Protein AF-A0A2A2VCZ3-F1 (afdb_monomer)

Nearest PDB structures (foldseek):
  7kvb-assembly1_A  TM=9.023E-01  e=2.102E+00  Murray Valley encephalitis virus
  6zqv-assembly1_A  TM=8.765E-01  e=2.704E+00  Spondweni virus
  8jn4-assembly1_C  TM=8.831E-01  e=4.763E+00  dengue virus type 3
  8jn1-assembly1_A  TM=8.972E-01  e=5.402E+00  dengue virus type 3
  1cnt-assembly1_4  TM=5.659E-01  e=1.974E+00  Homo sapiens

Structure (mmCIF, N/CA/C/O backbone):
data_AF-A0A2A2VCZ3-F1
#
_entry.id  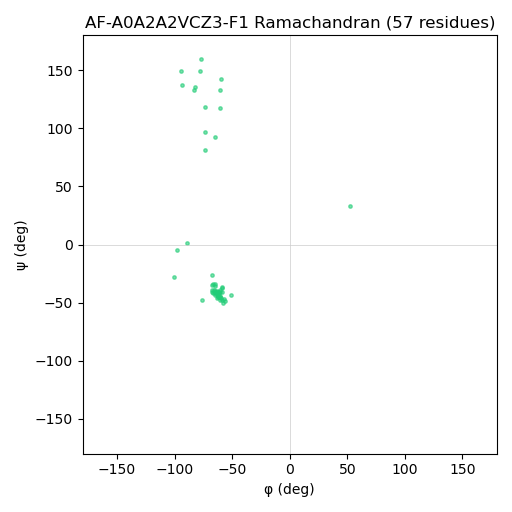 AF-A0A2A2VCZ3-F1
#
loop_
_atom_site.group_PDB
_atom_site.id
_atom_site.type_symbol
_atom_site.label_atom_id
_atom_site.label_alt_id
_atom_site.label_comp_id
_atom_site.label_asym_id
_atom_site.label_entity_id
_atom_site.label_seq_id
_atom_site.pdbx_PDB_ins_code
_atom_site.Cartn_x
_atom_site.Cartn_y
_atom_site.Cartn_z
_atom_site.occupancy
_atom_site.B_iso_or_equiv
_atom_site.auth_seq_id
_atom_site.auth_comp_id
_atom_site.auth_asym_id
_atom_site.auth_atom_id
_atom_site.pdbx_PDB_model_num
ATOM 1 N N . MET A 1 1 ? 17.270 0.664 -2.013 1.0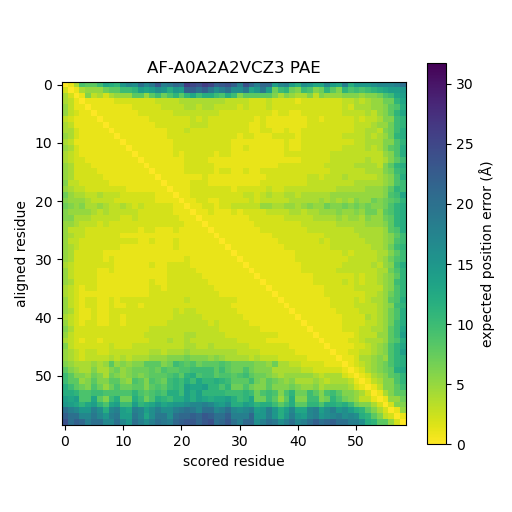0 60.22 1 MET A N 1
ATOM 2 C CA . MET A 1 1 ? 16.089 0.841 -2.889 1.00 60.22 1 MET A CA 1
ATOM 3 C C . MET A 1 1 ? 15.245 -0.412 -2.771 1.00 60.22 1 MET A C 1
ATOM 5 O O . MET A 1 1 ? 15.814 -1.475 -2.974 1.00 60.22 1 MET A O 1
ATOM 9 N N . LYS A 1 2 ? 13.954 -0.298 -2.434 1.00 71.25 2 LYS A N 1
ATOM 10 C CA . LYS A 1 2 ? 13.033 -1.443 -2.478 1.00 71.25 2 LYS A CA 1
ATOM 11 C C . LYS A 1 2 ? 12.595 -1.724 -3.925 1.00 71.25 2 LYS A C 1
ATOM 13 O O . LYS A 1 2 ? 12.535 -0.803 -4.746 1.00 71.25 2 LYS A O 1
ATOM 18 N N . MET A 1 3 ? 12.326 -2.982 -4.246 1.00 89.81 3 MET A N 1
ATOM 19 C CA . MET A 1 3 ? 11.755 -3.440 -5.511 1.00 89.81 3 MET A CA 1
ATOM 20 C C . MET A 1 3 ? 10.246 -3.180 -5.559 1.00 89.81 3 MET A C 1
ATOM 22 O O . MET A 1 3 ? 9.592 -3.041 -4.527 1.00 89.81 3 MET A O 1
ATOM 26 N N . VAL A 1 4 ? 9.673 -3.156 -6.769 1.00 91.06 4 VAL A N 1
ATOM 27 C CA . VAL A 1 4 ? 8.216 -3.025 -6.981 1.00 91.06 4 VAL A CA 1
ATOM 28 C C . VAL A 1 4 ? 7.442 -4.052 -6.144 1.00 91.06 4 VAL A C 1
ATOM 30 O O . VAL A 1 4 ? 6.469 -3.694 -5.488 1.00 91.06 4 VAL A O 1
ATOM 33 N N . ALA A 1 5 ? 7.914 -5.302 -6.115 1.00 91.19 5 ALA A N 1
ATOM 34 C CA . ALA A 1 5 ? 7.297 -6.386 -5.353 1.00 91.19 5 ALA A CA 1
ATOM 35 C C . ALA A 1 5 ? 7.287 -6.123 -3.838 1.00 91.19 5 ALA A C 1
ATOM 37 O O . ALA A 1 5 ? 6.267 -6.339 -3.198 1.00 91.19 5 ALA A O 1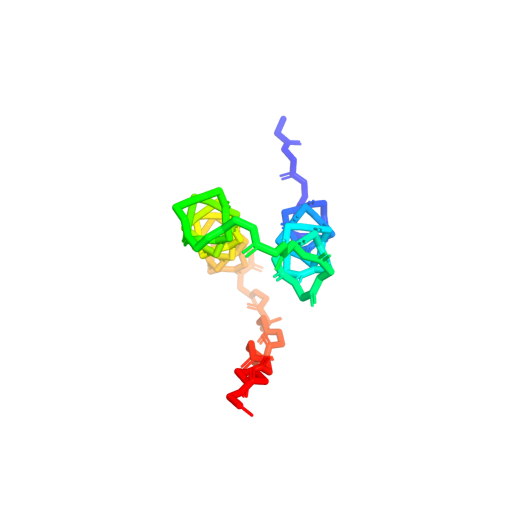
ATOM 38 N N . GLU A 1 6 ? 8.373 -5.587 -3.276 1.00 93.62 6 GLU A N 1
ATOM 39 C CA . GLU A 1 6 ? 8.448 -5.272 -1.841 1.00 93.62 6 GLU A CA 1
ATOM 40 C C . GLU A 1 6 ? 7.491 -4.136 -1.459 1.00 93.62 6 GLU A C 1
ATOM 42 O O . GLU A 1 6 ? 6.924 -4.134 -0.367 1.00 93.62 6 GLU A O 1
ATOM 47 N N . TYR A 1 7 ? 7.288 -3.158 -2.349 1.00 94.38 7 TYR A N 1
ATOM 48 C CA . TYR A 1 7 ? 6.283 -2.118 -2.132 1.00 94.38 7 TYR A CA 1
ATOM 49 C C . TYR A 1 7 ? 4.856 -2.678 -2.191 1.00 94.38 7 TYR A C 1
ATOM 51 O O . TYR A 1 7 ? 4.035 -2.310 -1.354 1.00 94.38 7 TYR A O 1
ATOM 59 N N . LEU A 1 8 ? 4.568 -3.586 -3.127 1.00 93.62 8 LEU A N 1
ATOM 60 C CA . LEU A 1 8 ? 3.266 -4.257 -3.202 1.00 93.62 8 LEU A CA 1
ATOM 61 C C . LEU A 1 8 ? 3.008 -5.150 -1.983 1.00 93.62 8 LEU A C 1
ATOM 63 O O . LEU A 1 8 ? 1.910 -5.135 -1.441 1.00 93.62 8 LEU A O 1
ATOM 67 N N . GLU A 1 9 ? 4.017 -5.879 -1.509 1.00 94.56 9 GLU A N 1
ATOM 68 C CA . GLU A 1 9 ? 3.908 -6.698 -0.300 1.00 94.56 9 GLU A CA 1
ATOM 69 C C . GLU A 1 9 ? 3.583 -5.842 0.928 1.00 94.56 9 GLU A C 1
ATOM 71 O O . GLU A 1 9 ? 2.666 -6.173 1.678 1.00 94.56 9 GLU A O 1
ATOM 76 N N . CYS A 1 10 ? 4.263 -4.698 1.088 1.00 95.19 10 CYS A N 1
ATOM 77 C CA . CYS A 1 10 ? 3.935 -3.743 2.146 1.00 95.19 10 CYS A CA 1
ATOM 78 C C . CYS A 1 10 ? 2.479 -3.269 2.012 1.00 95.19 10 CYS A C 1
ATOM 80 O O . CYS A 1 10 ? 1.740 -3.301 2.993 1.00 95.19 10 CYS A O 1
ATOM 82 N N . ALA A 1 11 ? 2.050 -2.873 0.807 1.00 95.06 11 ALA A N 1
ATOM 83 C CA . ALA A 1 11 ? 0.681 -2.416 0.571 1.00 95.06 11 ALA A CA 1
ATOM 84 C C . ALA A 1 11 ? -0.354 -3.474 0.987 1.00 95.06 11 ALA A C 1
ATOM 86 O O . ALA A 1 11 ? -1.254 -3.177 1.770 1.00 95.06 11 ALA A O 1
ATOM 87 N N . HIS A 1 12 ? -0.169 -4.725 0.561 1.00 95.00 12 HIS A N 1
ATOM 88 C CA . HIS A 1 12 ? -1.055 -5.830 0.924 1.00 95.00 12 HIS A CA 1
ATOM 89 C C . HIS A 1 12 ? -1.028 -6.163 2.417 1.00 95.00 12 HIS A C 1
ATOM 91 O O . HIS A 1 12 ? -2.051 -6.549 2.981 1.00 95.00 12 HIS A O 1
ATOM 97 N N . GLN A 1 13 ? 0.116 -6.014 3.088 1.00 96.12 13 GLN A N 1
ATOM 98 C CA . GLN A 1 13 ? 0.184 -6.192 4.535 1.00 96.12 13 GLN A CA 1
ATOM 99 C C . GLN A 1 13 ? -0.690 -5.160 5.256 1.00 96.12 13 GLN A C 1
ATOM 101 O O . GLN A 1 13 ? -1.454 -5.530 6.147 1.00 96.12 13 GLN A O 1
ATOM 106 N N . PHE A 1 14 ? -0.623 -3.892 4.846 1.00 96.38 14 PHE A N 1
ATOM 107 C CA . PHE A 1 14 ? -1.470 -2.835 5.398 1.00 96.38 14 PHE A CA 1
ATOM 108 C C . PHE A 1 14 ? -2.958 -3.050 5.088 1.00 96.38 14 PHE A C 1
ATOM 110 O O . PHE A 1 14 ? -3.776 -2.909 5.992 1.00 96.38 14 PHE A O 1
ATOM 117 N N . GLU A 1 15 ? -3.319 -3.503 3.883 1.00 95.31 15 GLU A N 1
ATOM 118 C CA . GLU A 1 15 ? -4.711 -3.861 3.540 1.00 95.31 15 GLU A CA 1
ATOM 119 C C . GLU A 1 15 ? -5.254 -4.990 4.427 1.00 95.31 15 GLU A C 1
ATOM 121 O O . GLU A 1 15 ? -6.388 -4.936 4.910 1.00 95.31 15 GLU A O 1
ATOM 126 N N . ARG A 1 16 ? -4.428 -6.006 4.703 1.00 95.62 16 ARG A N 1
ATOM 127 C CA . ARG A 1 16 ? -4.794 -7.092 5.620 1.00 95.62 16 ARG A CA 1
ATOM 128 C C . ARG A 1 16 ? -4.979 -6.589 7.048 1.00 95.62 16 ARG A C 1
ATOM 130 O O . ARG A 1 16 ? -5.929 -7.006 7.701 1.00 95.62 16 ARG A O 1
ATOM 137 N N . MET A 1 17 ? -4.111 -5.697 7.527 1.00 95.62 17 MET A N 1
ATOM 138 C CA . MET A 1 17 ? -4.268 -5.090 8.854 1.00 95.62 17 MET A CA 1
ATOM 139 C C . MET A 1 17 ? -5.558 -4.264 8.933 1.00 95.62 17 MET A C 1
ATOM 141 O O . MET A 1 17 ? -6.340 -4.477 9.851 1.00 95.62 17 MET A O 1
ATOM 145 N N . ALA A 1 18 ? -5.847 -3.434 7.927 1.00 95.44 18 ALA A N 1
ATOM 146 C CA . ALA A 1 18 ? -7.090 -2.662 7.839 1.00 95.44 18 ALA A CA 1
ATOM 147 C C . ALA A 1 18 ? -8.352 -3.544 7.840 1.00 95.44 18 ALA A C 1
ATOM 149 O O . ALA A 1 18 ? -9.363 -3.190 8.441 1.00 95.44 18 ALA A O 1
ATOM 150 N N . THR A 1 19 ? -8.296 -4.713 7.194 1.00 95.38 19 THR A N 1
ATOM 151 C CA . THR A 1 19 ? -9.426 -5.659 7.130 1.00 95.38 19 THR A CA 1
ATOM 152 C C . THR A 1 19 ? -9.770 -6.258 8.496 1.00 95.38 19 THR A C 1
ATOM 154 O O . THR A 1 19 ? -10.934 -6.543 8.770 1.00 95.38 19 THR A O 1
ATOM 157 N N . HIS A 1 20 ? -8.767 -6.469 9.350 1.00 94.38 20 HIS A N 1
ATOM 158 C CA . HIS A 1 20 ? -8.943 -7.066 10.675 1.00 94.38 20 HIS A CA 1
ATOM 159 C C . HIS A 1 20 ? -9.032 -6.029 11.802 1.00 94.38 20 HIS A C 1
ATOM 161 O O . HIS A 1 20 ? -9.264 -6.409 12.949 1.00 94.38 20 HIS A O 1
ATOM 167 N N . GLU A 1 21 ? -8.854 -4.744 11.489 1.00 95.50 21 GLU A N 1
ATOM 168 C CA . GLU A 1 21 ? -8.888 -3.666 12.468 1.00 95.50 21 GLU A CA 1
ATOM 169 C C . GLU A 1 21 ? -10.327 -3.235 12.779 1.00 95.50 21 GLU A C 1
ATOM 171 O O . GLU A 1 21 ? -11.168 -3.060 11.894 1.00 95.50 21 GLU A O 1
ATOM 176 N N . THR A 1 22 ? -10.599 -3.058 14.068 1.00 95.81 22 THR A N 1
ATOM 177 C CA . THR A 1 22 ? -11.907 -2.651 14.593 1.00 95.81 22 THR A CA 1
ATOM 178 C C . THR A 1 22 ? -11.960 -1.167 14.927 1.00 95.81 22 THR A C 1
ATOM 180 O O . THR A 1 22 ? -13.036 -0.571 14.857 1.00 95.81 22 THR A O 1
ATOM 183 N N . ASP A 1 23 ? -10.819 -0.559 15.262 1.00 97.38 23 ASP A N 1
ATOM 184 C CA . ASP A 1 23 ? -10.731 0.878 15.468 1.00 97.38 23 ASP A CA 1
ATOM 185 C C . ASP A 1 23 ? -10.785 1.606 14.111 1.00 97.38 23 ASP A C 1
ATOM 187 O O . ASP A 1 23 ? -9.910 1.419 13.261 1.00 97.38 23 ASP A O 1
ATOM 191 N N . PRO A 1 24 ? -11.800 2.454 13.869 1.00 94.25 24 PRO A N 1
ATOM 192 C CA . PRO A 1 24 ? -12.003 3.060 12.558 1.00 94.25 24 PRO A CA 1
ATOM 193 C C . PRO A 1 24 ? -10.896 4.047 12.177 1.00 94.25 24 PRO A C 1
ATOM 195 O O . PRO A 1 24 ? -10.655 4.261 10.991 1.00 94.25 24 PRO A O 1
ATOM 198 N N . LYS A 1 25 ? -10.216 4.650 13.158 1.00 96.81 25 LYS A N 1
ATOM 199 C CA . LYS A 1 25 ? -9.123 5.584 12.896 1.00 96.81 25 LYS A CA 1
ATOM 200 C C . LYS A 1 25 ? -7.863 4.823 12.494 1.00 96.81 25 LYS A C 1
ATOM 202 O O . LYS A 1 25 ? -7.260 5.151 11.480 1.00 96.81 25 LYS A O 1
ATOM 207 N N . LEU A 1 26 ? -7.509 3.782 13.240 1.00 96.31 26 LEU A N 1
ATOM 208 C CA . LEU A 1 26 ? -6.360 2.938 12.935 1.00 96.31 26 LEU A CA 1
ATOM 209 C C . LEU A 1 26 ? -6.555 2.174 11.618 1.00 96.31 26 LEU A C 1
ATOM 211 O O . LEU A 1 26 ? -5.614 2.038 10.838 1.00 96.31 26 LEU A O 1
ATOM 215 N N . LYS A 1 27 ? -7.789 1.749 11.321 1.00 97.00 27 LYS A N 1
ATOM 216 C CA . LYS A 1 27 ? -8.150 1.188 10.016 1.00 97.00 27 LYS A CA 1
ATOM 217 C C . LYS A 1 27 ? -7.857 2.169 8.879 1.00 97.00 27 LYS A C 1
ATOM 219 O O . LYS A 1 27 ? -7.189 1.786 7.921 1.00 97.00 27 LYS A O 1
ATOM 224 N N . ALA A 1 28 ? -8.311 3.418 8.999 1.00 96.25 28 ALA A N 1
ATOM 225 C CA . ALA A 1 28 ? -8.044 4.451 7.999 1.00 96.25 28 ALA A CA 1
ATOM 226 C C . ALA A 1 28 ? -6.535 4.721 7.851 1.00 96.25 28 ALA A C 1
ATOM 228 O O . ALA A 1 28 ? -6.030 4.783 6.732 1.00 96.25 28 ALA A O 1
ATOM 229 N N . ASP A 1 29 ? -5.797 4.777 8.965 1.00 97.75 29 ASP A N 1
ATOM 230 C CA . ASP A 1 29 ? -4.340 4.936 8.942 1.00 97.75 29 ASP A CA 1
ATOM 231 C C . ASP A 1 29 ? -3.666 3.780 8.171 1.00 97.75 29 ASP A C 1
ATOM 233 O O . ASP A 1 29 ? -2.755 4.010 7.372 1.00 97.75 29 ASP A O 1
ATOM 237 N N . PHE A 1 30 ? -4.119 2.533 8.344 1.00 97.56 30 PHE A N 1
ATOM 238 C CA . PHE A 1 30 ? -3.617 1.395 7.567 1.00 97.56 30 PHE A CA 1
ATOM 239 C C . PHE A 1 30 ? -3.982 1.482 6.078 1.00 97.56 30 PHE A C 1
ATOM 241 O O . PHE A 1 30 ? -3.127 1.215 5.231 1.00 97.56 30 PHE A O 1
ATOM 248 N N . GLU A 1 31 ? -5.205 1.881 5.732 1.00 96.00 31 GLU A N 1
ATOM 249 C CA . GLU A 1 31 ? -5.623 2.076 4.335 1.00 96.00 31 GLU A CA 1
ATOM 250 C C . GLU A 1 31 ? -4.781 3.153 3.629 1.00 96.00 31 GLU A C 1
ATOM 252 O O . GLU A 1 31 ? -4.362 2.963 2.479 1.00 96.00 31 GLU A O 1
ATOM 257 N N . ASP A 1 32 ? -4.453 4.236 4.338 1.00 97.00 32 ASP A N 1
ATOM 258 C CA . ASP A 1 32 ? -3.580 5.305 3.854 1.00 97.00 32 ASP A CA 1
ATOM 259 C C . ASP A 1 32 ? -2.146 4.813 3.626 1.00 97.00 32 ASP A C 1
ATOM 261 O O . ASP A 1 32 ? -1.541 5.103 2.584 1.00 97.00 32 ASP A O 1
ATOM 265 N N . GLN A 1 33 ? -1.601 4.018 4.554 1.00 97.25 33 GLN A N 1
ATOM 266 C CA . GLN A 1 33 ? -0.285 3.395 4.380 1.00 97.25 33 GLN A CA 1
ATOM 267 C C . GLN A 1 33 ? -0.277 2.445 3.176 1.00 97.25 33 GLN A C 1
ATOM 269 O O . GLN A 1 33 ? 0.644 2.503 2.355 1.00 97.25 33 GLN A O 1
ATOM 274 N N . ALA A 1 34 ? -1.312 1.616 3.010 1.00 96.12 34 ALA A N 1
ATOM 275 C CA . ALA A 1 34 ? -1.438 0.731 1.855 1.00 96.12 34 ALA A CA 1
ATOM 276 C C . ALA A 1 34 ? -1.416 1.508 0.532 1.00 96.12 34 ALA A C 1
ATOM 278 O O . ALA A 1 34 ? -0.657 1.178 -0.386 1.00 96.12 34 ALA A O 1
ATOM 279 N N . LEU A 1 35 ? -2.194 2.590 0.453 1.00 95.44 35 LEU A N 1
ATOM 280 C CA . LEU A 1 35 ? -2.244 3.453 -0.722 1.00 95.44 35 LEU A CA 1
ATOM 281 C C . LEU A 1 35 ? -0.893 4.132 -0.995 1.00 95.44 35 LEU A C 1
ATOM 283 O O . LEU A 1 35 ? -0.478 4.240 -2.154 1.00 95.44 35 LEU A O 1
ATOM 287 N N . ALA A 1 36 ? -0.191 4.586 0.044 1.00 96.19 36 ALA A N 1
ATOM 288 C CA . ALA A 1 36 ? 1.132 5.188 -0.094 1.00 96.19 36 ALA A CA 1
ATOM 289 C C . ALA A 1 36 ? 2.142 4.193 -0.688 1.00 96.19 36 ALA A C 1
ATOM 291 O O . ALA A 1 36 ? 2.851 4.522 -1.644 1.00 96.19 36 ALA A O 1
ATOM 292 N N . TYR A 1 37 ? 2.156 2.956 -0.191 1.00 95.12 37 TYR A N 1
ATOM 293 C CA . TYR A 1 37 ? 3.021 1.901 -0.712 1.00 95.12 37 TYR A CA 1
ATOM 294 C C . TYR A 1 37 ? 2.669 1.497 -2.146 1.00 95.12 37 TYR A C 1
ATOM 296 O O . TYR A 1 37 ? 3.571 1.343 -2.973 1.00 95.12 37 TYR A O 1
ATOM 304 N N . TYR A 1 3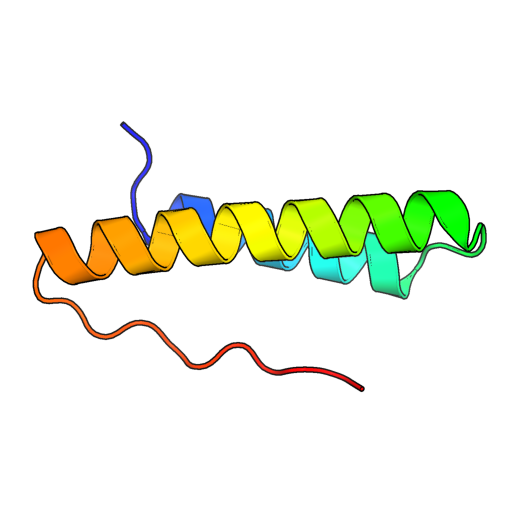8 ? 1.382 1.431 -2.489 1.00 94.12 38 TYR A N 1
ATOM 305 C CA . TYR A 1 38 ? 0.953 1.179 -3.863 1.00 94.12 38 TYR A CA 1
ATOM 306 C C . TYR A 1 38 ? 1.405 2.294 -4.822 1.00 94.12 38 TYR A C 1
ATOM 308 O O . TYR A 1 38 ? 1.906 2.014 -5.912 1.00 94.12 38 TYR A O 1
ATOM 316 N N . LYS A 1 39 ? 1.327 3.569 -4.412 1.00 94.00 39 LYS A N 1
ATOM 317 C CA . LYS A 1 39 ? 1.849 4.702 -5.203 1.00 94.00 39 LYS A CA 1
ATOM 318 C C . LYS A 1 39 ? 3.359 4.593 -5.432 1.00 94.00 39 LYS A C 1
ATOM 320 O O . LYS A 1 39 ? 3.823 4.848 -6.544 1.00 94.00 39 LYS A O 1
ATOM 325 N N . LEU A 1 40 ? 4.126 4.185 -4.417 1.00 94.25 40 LEU A N 1
ATOM 326 C CA . LEU A 1 40 ? 5.565 3.934 -4.562 1.00 94.25 40 LEU A CA 1
ATOM 327 C C . LEU A 1 40 ? 5.839 2.787 -5.544 1.00 94.25 40 LEU A C 1
ATOM 329 O O . LEU A 1 40 ? 6.690 2.932 -6.423 1.00 94.25 40 LEU A O 1
ATOM 333 N N . ALA A 1 41 ? 5.075 1.694 -5.456 1.00 93.75 41 ALA A N 1
ATOM 334 C CA . ALA A 1 41 ? 5.159 0.583 -6.400 1.00 93.75 41 ALA A CA 1
ATOM 335 C C . ALA A 1 41 ? 4.856 1.037 -7.838 1.00 93.75 41 ALA A C 1
ATOM 337 O O . ALA A 1 41 ? 5.621 0.731 -8.750 1.00 93.75 41 ALA A O 1
ATOM 338 N N . ALA A 1 42 ? 3.798 1.827 -8.037 1.00 92.81 42 ALA A N 1
ATOM 339 C CA . ALA A 1 42 ? 3.403 2.363 -9.338 1.00 92.81 42 ALA A CA 1
ATOM 340 C C . ALA A 1 42 ? 4.456 3.307 -9.932 1.00 92.81 42 ALA A C 1
ATOM 342 O O . ALA A 1 42 ? 4.746 3.247 -11.127 1.00 92.81 42 ALA A O 1
ATOM 343 N N . ASN A 1 43 ? 5.053 4.178 -9.114 1.00 93.06 43 ASN A N 1
ATOM 344 C CA . ASN A 1 43 ? 6.157 5.037 -9.544 1.00 93.06 43 ASN A CA 1
ATOM 345 C C . ASN A 1 43 ? 7.343 4.191 -10.009 1.00 93.06 43 ASN A C 1
ATOM 347 O O . ASN A 1 43 ? 7.861 4.394 -11.105 1.00 93.06 43 ASN A O 1
ATOM 351 N N . ARG A 1 44 ? 7.710 3.185 -9.213 1.00 92.31 44 ARG A N 1
ATOM 352 C CA . ARG A 1 44 ? 8.841 2.313 -9.513 1.00 92.31 44 ARG A CA 1
ATOM 353 C C . ARG A 1 44 ? 8.596 1.438 -10.746 1.00 92.31 44 ARG A C 1
ATOM 355 O O . ARG A 1 44 ? 9.490 1.282 -11.571 1.00 92.31 44 ARG A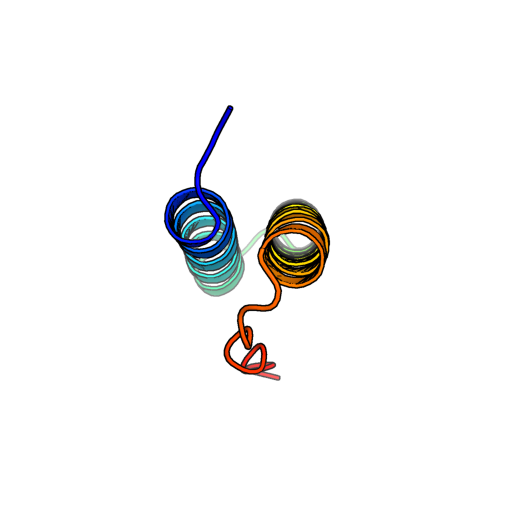 O 1
ATOM 362 N N . ALA A 1 45 ? 7.383 0.920 -10.922 1.00 92.38 45 ALA A N 1
ATOM 363 C CA . ALA A 1 45 ? 7.004 0.158 -12.107 1.00 92.38 45 ALA A CA 1
ATOM 364 C C . ALA A 1 45 ? 7.067 1.017 -13.377 1.00 92.38 45 ALA A C 1
ATOM 366 O O . ALA A 1 45 ? 7.600 0.562 -14.387 1.00 92.38 45 ALA A O 1
ATOM 367 N N . ARG A 1 46 ? 6.627 2.284 -13.311 1.00 91.75 46 ARG A N 1
ATOM 368 C CA . ARG A 1 46 ? 6.756 3.240 -14.423 1.00 91.75 46 ARG A CA 1
ATOM 369 C C . ARG A 1 46 ? 8.211 3.4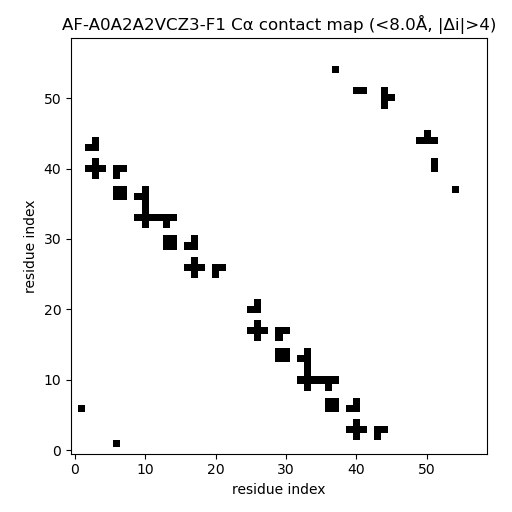90 -14.813 1.00 91.75 46 ARG A C 1
ATOM 371 O O . ARG A 1 46 ? 8.524 3.440 -16.000 1.00 91.75 46 ARG A O 1
ATOM 378 N N . GLU A 1 47 ? 9.102 3.693 -13.842 1.00 91.88 47 GLU A N 1
ATOM 379 C CA . GLU A 1 47 ? 10.548 3.834 -14.095 1.00 91.88 47 GLU A CA 1
ATOM 380 C C . GLU A 1 47 ? 11.135 2.599 -14.791 1.00 91.88 47 GLU A C 1
ATOM 382 O O . GLU A 1 47 ? 11.988 2.714 -15.669 1.00 91.88 47 GLU A O 1
ATOM 387 N N . MET A 1 48 ? 10.649 1.412 -14.423 1.00 89.88 48 MET A N 1
ATOM 388 C CA . MET A 1 48 ? 11.112 0.131 -14.956 1.00 89.88 48 MET A CA 1
ATOM 389 C C . MET A 1 48 ? 10.355 -0.320 -16.217 1.00 89.88 48 MET A C 1
ATOM 391 O O . MET A 1 48 ? 10.648 -1.395 -16.737 1.00 89.88 48 MET A O 1
ATOM 395 N N . LYS A 1 49 ? 9.395 0.474 -16.719 1.00 90.44 49 LYS A N 1
ATOM 396 C CA . LYS A 1 49 ? 8.479 0.113 -17.823 1.00 90.44 49 LYS A CA 1
ATOM 397 C C . LYS A 1 49 ? 7.752 -1.223 -17.594 1.00 90.44 49 LYS A C 1
ATOM 399 O O . LYS A 1 49 ? 7.468 -1.959 -18.536 1.00 90.44 49 LYS A O 1
ATOM 404 N N . LEU A 1 50 ? 7.459 -1.532 -16.333 1.00 85.81 50 LEU A N 1
ATOM 405 C CA . LEU A 1 50 ? 6.711 -2.710 -15.911 1.00 85.81 50 LEU A CA 1
ATOM 406 C C . LEU A 1 50 ? 5.228 -2.368 -15.757 1.00 85.81 50 LEU A C 1
ATOM 408 O O . LEU A 1 50 ? 4.865 -1.248 -15.397 1.00 85.8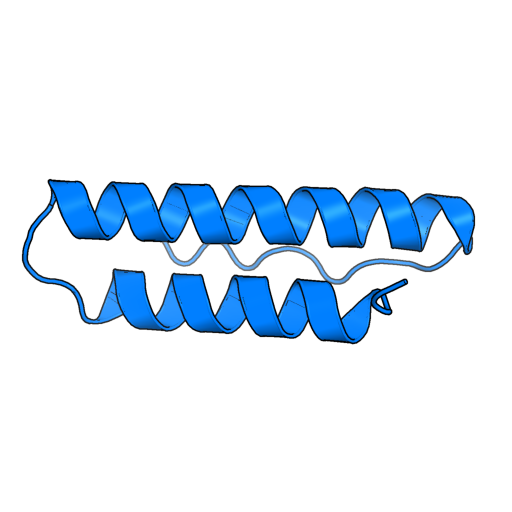1 50 LEU A O 1
ATOM 412 N N . SER A 1 51 ? 4.372 -3.358 -15.996 1.00 82.62 51 SER A N 1
ATOM 413 C CA . SER A 1 51 ? 2.946 -3.258 -15.680 1.00 82.62 51 SER A CA 1
ATOM 414 C C . SER A 1 51 ? 2.734 -3.594 -14.206 1.00 82.62 51 SER A C 1
ATOM 416 O O . SER A 1 51 ? 3.281 -4.583 -13.717 1.00 82.62 51 SER A O 1
ATOM 418 N N . LEU A 1 52 ? 1.963 -2.773 -13.495 1.00 81.75 52 LEU A N 1
ATOM 419 C CA . LEU A 1 52 ? 1.571 -3.042 -12.113 1.00 81.75 52 LEU A CA 1
ATOM 420 C C . LEU A 1 52 ? 0.207 -3.756 -12.118 1.00 81.75 52 LEU A C 1
ATOM 422 O O . LEU A 1 52 ? -0.657 -3.345 -12.895 1.00 81.75 52 LEU A O 1
ATOM 426 N N . PRO A 1 53 ? -0.013 -4.799 -11.297 1.00 75.56 53 PRO A N 1
ATOM 427 C CA . PRO A 1 53 ? -1.348 -5.365 -11.122 1.00 75.56 53 PRO A CA 1
ATOM 428 C C . PRO A 1 53 ? -2.316 -4.308 -10.582 1.00 75.56 53 PRO A C 1
ATOM 430 O O . PRO A 1 53 ? -1.927 -3.492 -9.749 1.00 75.56 53 PRO A O 1
ATOM 433 N N . GLU A 1 54 ? -3.568 -4.338 -11.045 1.00 71.75 54 GLU A N 1
ATOM 434 C CA . GLU A 1 54 ? -4.615 -3.457 -10.526 1.00 71.75 54 GLU A CA 1
ATOM 435 C C . GLU A 1 54 ? -4.828 -3.715 -9.031 1.00 71.75 54 GLU A C 1
ATOM 437 O O . GLU A 1 54 ? -4.938 -4.867 -8.591 1.00 71.75 54 GLU A O 1
ATOM 442 N N . ARG A 1 55 ? -4.887 -2.636 -8.243 1.00 71.06 55 ARG A N 1
ATOM 443 C CA . ARG A 1 55 ? -5.292 -2.705 -6.842 1.00 71.06 55 ARG A CA 1
ATOM 444 C C . ARG A 1 55 ? -6.710 -3.259 -6.808 1.00 71.06 55 ARG A C 1
ATOM 446 O O . ARG A 1 55 ? -7.625 -2.653 -7.357 1.00 71.06 55 ARG A O 1
ATOM 4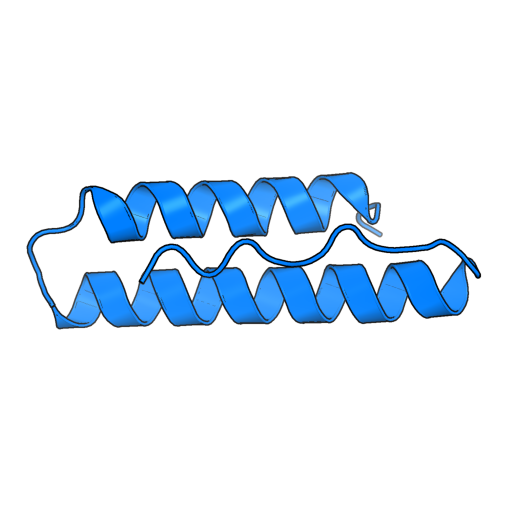53 N N . LYS A 1 56 ? -6.898 -4.424 -6.191 1.00 64.06 56 LYS A N 1
ATOM 454 C CA . LYS A 1 56 ? -8.244 -4.918 -5.913 1.00 64.06 56 LYS A CA 1
ATOM 455 C C . LYS A 1 56 ? -8.789 -4.087 -4.765 1.00 64.06 56 LYS A C 1
ATOM 457 O O . LYS A 1 56 ? -8.477 -4.371 -3.614 1.00 64.06 56 LYS A O 1
ATOM 462 N N . ASP A 1 57 ? -9.564 -3.060 -5.088 1.00 51.38 57 ASP A N 1
ATOM 463 C CA . ASP A 1 57 ? -10.367 -2.352 -4.101 1.00 51.38 57 ASP A CA 1
ATOM 464 C C . ASP A 1 57 ? -11.417 -3.339 -3.573 1.00 51.38 57 ASP A C 1
ATOM 466 O O . ASP A 1 57 ? -12.477 -3.539 -4.165 1.00 51.38 57 ASP A O 1
ATOM 470 N N . THR A 1 58 ? -11.100 -4.038 -2.486 1.00 47.19 58 THR A N 1
ATOM 471 C CA . THR A 1 58 ? -12.099 -4.767 -1.706 1.00 47.19 58 THR A CA 1
ATOM 472 C C . THR A 1 58 ? -12.912 -3.734 -0.930 1.00 47.19 58 THR A C 1
ATOM 474 O O . THR A 1 58 ? -12.588 -3.431 0.216 1.00 47.19 58 THR A O 1
ATOM 477 N N . SER A 1 59 ? -13.892 -3.129 -1.614 1.00 38.56 59 SER A N 1
ATOM 478 C CA . SER A 1 59 ? -15.007 -2.397 -0.992 1.00 38.56 59 SER A CA 1
ATOM 479 C C . SER A 1 59 ? -15.966 -3.349 -0.288 1.00 38.56 59 SER A C 1
ATOM 481 O O . SER A 1 59 ? -16.151 -4.477 -0.802 1.00 38.56 59 SER A O 1
#

Secondary structure (DSSP, 8-state):
---HHHHHHHHHHHHHHHHH--SHHHHHHHHHHHHHHHHHHHHHHHHTTPPPPPP----

Radius of gyration: 11.96 Å; Cα contacts (8 Å, |Δi|>4): 51; chains: 1; bounding box: 31×13×33 Å

Foldseek 3Di:
DDALVVLQVQLVVLVVVLVPDPPPVSSVVSNVRSVVSNVVSVVRCVVVVHDDDDDPPPD

Solvent-accessible surface area (backbone atoms only — not comparable to full-atom values): 3317 Å² total; per-residue (Å²): 135,84,52,47,65,58,25,43,51,52,14,52,52,25,46,54,50,27,72,73,45,81,52,70,65,61,20,48,53,24,46,51,51,15,52,52,27,42,52,53,19,49,53,48,21,56,78,68,75,46,87,72,82,81,80,79,80,84,122

Mean predicted aligned error: 4.41 Å

pLDDT: mean 88.94, std 13.0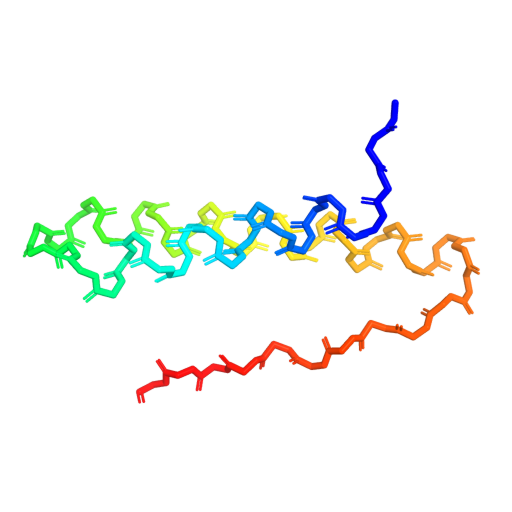5, range [38.56, 97.75]

Sequence (59 aa):
MKMVAEYLECAHQFERMATHETDPKLKADFEDQALAYYKLAANRAREMKLSLPERKDTS